Protein AF-A0A4U8WBR8-F1 (afdb_monomer_lite)

Secondary structure (DSSP, 8-state):
-HHHHHHHHHHHHHHHHHHH-------TTSGGGHHHHHHHHHHHIIIIIGGGHHHHHHHHHTTS-HHHHHHHHHHHHHHHHHHHHHHHHHHHHHHHHHHHTT-GGGSHHHHHHHHHHHHHHHHHHH-

Foldseek 3Di:
DLVLLVLQVLLVQLVVCLVVVNHDDQDPPDPVVCVSVCVSVVVCCVCPPPPNNVVVVVVVVVVDDPVRVVVVVVVVVVVSVVSVVSSVVSVVSNVVSCCVVCHDCSPPVNVVVVVVVVVVVVVVVVD

Sequence (127 aa):
MIVLQIWLLLSIGNYYSFITNKDVELSINMPIIYIPLIIIIGFNYFTLDFKDTWIIYCKEFDKISTRKNKKGSIIVWCIIFLIIINTFFSFYLLSVKAKKNQTGPYSKEYIQLQKNKDSLDNINKIR

Structure (mmCIF, N/CA/C/O backbone):
data_AF-A0A4U8WBR8-F1
#
_entry.id   AF-A0A4U8WBR8-F1
#
loop_
_atom_site.group_PDB
_atom_site.id
_atom_site.type_symbol
_atom_site.label_atom_id
_atom_site.label_alt_id
_atom_site.label_comp_id
_atom_site.label_asym_id
_atom_site.label_entity_id
_atom_site.label_seq_id
_atom_site.pdbx_PDB_ins_code
_atom_site.Cartn_x
_atom_site.Cartn_y
_atom_site.Cartn_z
_atom_site.occupancy
_atom_site.B_iso_or_equiv
_atom_site.auth_seq_id
_atom_site.auth_comp_id
_atom_site.auth_asym_id
_atom_site.auth_atom_id
_atom_site.pdbx_PDB_model_num
ATOM 1 N N . MET A 1 1 ? -12.361 2.021 4.408 1.00 84.06 1 MET A N 1
ATOM 2 C CA . MET A 1 1 ? -11.271 1.143 4.892 1.00 84.06 1 MET A CA 1
ATOM 3 C C . MET A 1 1 ? -10.659 0.320 3.762 1.00 84.06 1 MET A C 1
ATOM 5 O O . MET A 1 1 ? -9.469 0.468 3.522 1.00 84.06 1 MET A O 1
ATOM 9 N N . ILE A 1 2 ? -11.462 -0.452 3.018 1.00 89.06 2 ILE A N 1
ATOM 10 C CA . ILE A 1 2 ? -11.002 -1.302 1.898 1.00 89.06 2 ILE A CA 1
ATOM 11 C C . ILE A 1 2 ? -10.146 -0.536 0.876 1.00 89.06 2 ILE A C 1
ATOM 13 O O . ILE A 1 2 ? -9.065 -0.991 0.529 1.00 89.06 2 ILE A O 1
ATOM 17 N N . VAL A 1 3 ? -10.565 0.664 0.454 1.00 91.00 3 VAL A N 1
ATOM 18 C CA . VAL A 1 3 ? -9.794 1.484 -0.507 1.00 91.00 3 VAL A CA 1
ATOM 19 C C . VAL A 1 3 ? -8.371 1.779 -0.012 1.00 91.00 3 VAL A C 1
ATOM 21 O O . VAL A 1 3 ? -7.417 1.628 -0.767 1.00 91.00 3 VAL A O 1
ATOM 24 N N . LEU A 1 4 ? -8.205 2.134 1.269 1.00 91.31 4 LEU A N 1
ATOM 25 C CA . LEU A 1 4 ? -6.886 2.414 1.852 1.00 91.31 4 LEU A CA 1
ATOM 26 C C . LEU A 1 4 ? -6.021 1.151 1.940 1.00 91.31 4 LEU A C 1
ATOM 28 O O . LEU A 1 4 ? -4.814 1.226 1.734 1.00 91.31 4 LEU A O 1
ATOM 32 N N . GLN A 1 5 ? -6.630 -0.008 2.207 1.00 91.81 5 GLN A N 1
ATOM 33 C CA . GLN A 1 5 ? -5.930 -1.296 2.190 1.00 91.81 5 GLN A CA 1
ATOM 34 C C . GLN A 1 5 ? -5.459 -1.652 0.777 1.00 91.81 5 GLN A C 1
ATOM 36 O O . GLN A 1 5 ? -4.313 -2.056 0.605 1.00 91.81 5 GLN A O 1
ATOM 41 N N . ILE A 1 6 ? -6.310 -1.449 -0.235 1.00 91.88 6 ILE A N 1
ATOM 42 C CA . ILE A 1 6 ? -5.953 -1.657 -1.644 1.00 91.88 6 ILE A CA 1
ATOM 43 C C . ILE A 1 6 ? -4.778 -0.757 -2.026 1.00 91.88 6 ILE A C 1
ATOM 45 O O . ILE A 1 6 ? -3.798 -1.242 -2.578 1.00 91.88 6 ILE A O 1
ATOM 49 N N . TRP A 1 7 ? -4.834 0.535 -1.698 1.00 94.25 7 TRP A N 1
ATOM 50 C CA . TRP A 1 7 ? -3.740 1.475 -1.966 1.00 94.25 7 TRP A CA 1
ATOM 51 C C . TRP A 1 7 ? -2.429 1.077 -1.287 1.00 94.25 7 TRP A C 1
ATOM 53 O O . TRP A 1 7 ? -1.366 1.133 -1.908 1.00 94.25 7 TRP A O 1
ATOM 63 N N . LEU A 1 8 ? -2.496 0.610 -0.040 1.00 94.00 8 LEU A N 1
ATOM 64 C CA . LEU A 1 8 ? -1.326 0.122 0.682 1.00 94.00 8 LEU A CA 1
ATOM 65 C C . LEU A 1 8 ? -0.736 -1.139 0.028 1.00 94.00 8 LEU A C 1
ATOM 67 O O . LEU A 1 8 ? 0.469 -1.194 -0.209 1.00 94.00 8 LEU A O 1
ATOM 71 N N . LEU A 1 9 ? -1.571 -2.118 -0.333 1.00 92.50 9 LEU A N 1
ATOM 72 C CA . LEU A 1 9 ? -1.140 -3.349 -1.007 1.00 92.50 9 LEU A CA 1
ATOM 73 C C . LEU A 1 9 ? -0.575 -3.080 -2.409 1.00 92.50 9 LEU A C 1
ATOM 75 O O . LEU A 1 9 ? 0.469 -3.630 -2.760 1.00 92.50 9 LEU A O 1
ATOM 79 N N . LEU A 1 10 ? -1.204 -2.189 -3.181 1.00 91.50 10 LEU A N 1
ATOM 80 C CA . LEU A 1 10 ? -0.687 -1.730 -4.474 1.00 91.50 10 LEU A CA 1
ATOM 81 C C . LEU A 1 10 ? 0.683 -1.070 -4.316 1.00 91.50 10 LEU A C 1
ATOM 83 O O . LEU A 1 10 ? 1.600 -1.373 -5.076 1.00 91.50 10 LEU A O 1
ATOM 87 N N . SER A 1 11 ? 0.847 -0.221 -3.299 1.00 94.75 11 SER A N 1
ATOM 88 C CA . SER A 1 11 ? 2.131 0.423 -3.015 1.00 94.75 11 SER A CA 1
ATOM 89 C C . SER A 1 11 ? 3.228 -0.604 -2.730 1.00 94.75 11 SER A C 1
ATOM 91 O O . SER A 1 11 ? 4.326 -0.494 -3.269 1.00 94.75 11 SER A O 1
ATOM 93 N N . ILE A 1 12 ? 2.929 -1.631 -1.925 1.00 93.12 12 ILE A N 1
ATOM 94 C CA . ILE A 1 12 ? 3.868 -2.724 -1.625 1.00 93.12 12 ILE A CA 1
ATOM 95 C C . ILE A 1 12 ? 4.259 -3.469 -2.908 1.00 93.12 12 ILE A C 1
ATOM 97 O O . ILE A 1 12 ? 5.447 -3.682 -3.149 1.00 93.12 12 ILE A O 1
ATOM 101 N N . GLY A 1 13 ? 3.285 -3.817 -3.756 1.00 91.38 13 GLY A N 1
ATOM 102 C CA . GLY A 1 13 ? 3.542 -4.472 -5.042 1.00 91.38 13 GLY A CA 1
ATOM 103 C C . GLY A 1 13 ? 4.418 -3.630 -5.976 1.00 91.38 13 GLY A C 1
ATOM 104 O O . GLY A 1 13 ? 5.374 -4.140 -6.562 1.00 91.38 13 GLY A O 1
ATOM 105 N N . ASN A 1 14 ? 4.157 -2.323 -6.050 1.00 92.94 14 ASN A N 1
ATOM 106 C CA . ASN A 1 14 ? 4.955 -1.381 -6.834 1.00 92.94 14 ASN A CA 1
ATOM 107 C C . ASN A 1 14 ? 6.400 -1.289 -6.324 1.00 92.94 14 ASN A C 1
ATOM 109 O O . ASN A 1 14 ? 7.335 -1.355 -7.123 1.00 92.94 14 ASN A O 1
ATOM 113 N N . TYR A 1 15 ? 6.608 -1.189 -5.007 1.00 94.88 15 TYR A N 1
ATOM 114 C CA . TYR A 1 15 ? 7.956 -1.177 -4.433 1.00 94.88 15 TYR A CA 1
ATOM 115 C C . TYR A 1 15 ? 8.696 -2.490 -4.675 1.00 94.88 15 TYR A C 1
ATOM 117 O O . TYR A 1 15 ? 9.868 -2.468 -5.050 1.00 94.88 15 TYR A O 1
ATOM 125 N N . TYR A 1 16 ? 8.018 -3.628 -4.523 1.00 92.12 16 TYR A N 1
ATOM 126 C CA . TYR A 1 16 ? 8.595 -4.933 -4.835 1.00 92.12 16 TYR A CA 1
ATOM 127 C C . TYR A 1 16 ? 9.039 -5.012 -6.303 1.00 92.12 16 TYR A C 1
ATOM 129 O O . TYR A 1 16 ? 10.178 -5.395 -6.583 1.00 92.12 16 TYR A O 1
ATOM 137 N N . SER A 1 17 ? 8.179 -4.585 -7.235 1.00 91.38 17 SER A N 1
ATOM 138 C CA . SER A 1 17 ? 8.488 -4.532 -8.671 1.00 91.38 17 SER A CA 1
ATOM 139 C C . SER A 1 17 ? 9.682 -3.626 -8.980 1.00 91.38 17 SER A C 1
ATOM 141 O O . SER A 1 17 ? 10.531 -3.954 -9.814 1.00 91.38 17 SER A O 1
ATOM 143 N N . PHE A 1 18 ? 9.770 -2.484 -8.295 1.00 92.50 18 PHE A N 1
ATOM 144 C CA . PHE A 1 18 ? 10.866 -1.535 -8.447 1.00 92.50 18 PHE A CA 1
ATOM 145 C C . PHE A 1 18 ? 12.200 -2.101 -7.942 1.00 92.50 18 PHE A C 1
ATOM 147 O O . PHE A 1 18 ? 13.189 -2.076 -8.669 1.00 92.50 18 PHE A O 1
ATOM 154 N N . ILE A 1 19 ? 12.225 -2.660 -6.728 1.00 93.06 19 ILE A N 1
ATOM 155 C CA . ILE A 1 19 ? 13.446 -3.178 -6.088 1.00 93.06 19 ILE A CA 1
ATOM 156 C C . ILE A 1 19 ? 13.978 -4.411 -6.824 1.00 93.06 19 ILE A C 1
ATOM 158 O O . ILE A 1 19 ? 15.178 -4.533 -7.057 1.00 93.06 19 ILE A O 1
ATOM 162 N N . THR A 1 20 ? 13.092 -5.330 -7.210 1.00 91.25 20 THR A N 1
ATOM 163 C CA . THR A 1 20 ? 13.492 -6.588 -7.860 1.00 91.25 20 THR A CA 1
ATOM 164 C C . THR A 1 20 ? 13.692 -6.455 -9.368 1.00 91.25 20 THR A C 1
ATOM 166 O O . THR A 1 20 ? 14.161 -7.395 -10.005 1.00 91.25 20 THR A O 1
ATOM 169 N N . ASN A 1 21 ? 13.320 -5.310 -9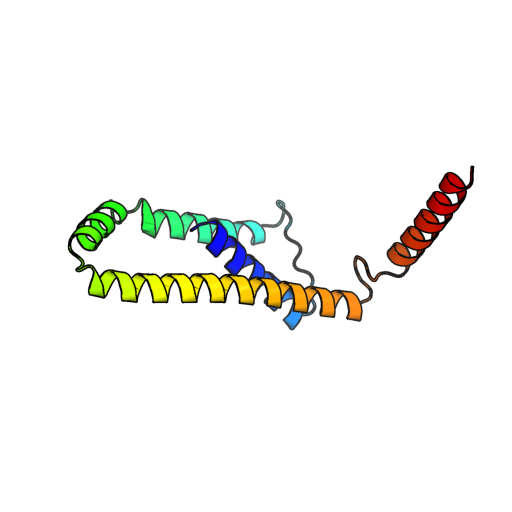.950 1.00 87.06 21 ASN A N 1
ATOM 170 C CA . ASN A 1 21 ? 13.188 -5.085 -11.390 1.00 87.06 21 ASN A CA 1
ATOM 171 C C . ASN A 1 21 ? 12.275 -6.080 -12.126 1.00 87.06 21 ASN A C 1
ATOM 173 O O . ASN A 1 21 ? 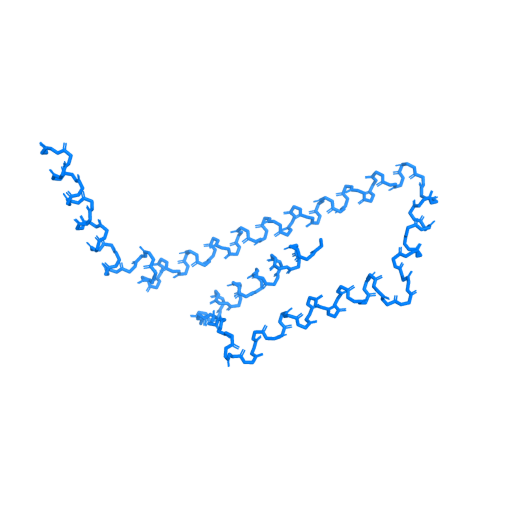12.187 -6.018 -13.350 1.00 87.06 21 ASN A O 1
ATOM 177 N N . LYS A 1 22 ? 11.539 -6.943 -11.421 1.00 85.38 22 LYS A N 1
ATOM 178 C CA . LYS A 1 22 ? 10.591 -7.886 -12.021 1.00 85.38 22 LYS A CA 1
ATOM 179 C C . LYS A 1 22 ? 9.219 -7.251 -12.098 1.00 85.38 22 LYS A C 1
ATOM 181 O O . LYS A 1 22 ? 8.810 -6.561 -11.169 1.00 85.38 22 LYS A O 1
ATOM 186 N N . ASP A 1 23 ? 8.526 -7.452 -13.205 1.00 80.31 23 ASP A N 1
ATOM 187 C CA . ASP A 1 23 ? 7.146 -7.000 -13.308 1.00 80.31 23 ASP A CA 1
ATOM 188 C C . ASP A 1 23 ? 6.247 -7.966 -12.540 1.00 80.31 23 ASP A C 1
ATOM 190 O O . ASP A 1 23 ? 6.395 -9.186 -12.614 1.00 80.31 23 ASP A O 1
ATOM 194 N N . VAL A 1 24 ? 5.367 -7.397 -11.721 1.00 76.44 24 VAL A N 1
ATOM 195 C CA . VAL A 1 24 ? 4.408 -8.169 -10.939 1.00 76.44 24 VAL A CA 1
ATOM 196 C C . VAL A 1 24 ? 3.193 -8.371 -11.823 1.00 76.44 24 VAL A C 1
ATOM 198 O O . VAL A 1 24 ? 2.382 -7.464 -12.003 1.00 76.44 24 VAL A O 1
ATOM 201 N N . GLU A 1 25 ? 3.092 -9.560 -12.399 1.00 73.50 25 GLU A N 1
ATOM 202 C CA . GLU A 1 25 ? 1.939 -9.949 -13.193 1.00 73.50 25 GLU A CA 1
ATOM 203 C C . GLU A 1 25 ? 0.832 -10.440 -12.250 1.00 73.50 25 GLU A C 1
ATOM 205 O O . GLU A 1 25 ? 0.931 -11.496 -11.627 1.00 73.50 25 GLU A O 1
ATOM 210 N N . LEU A 1 26 ? -0.217 -9.635 -12.084 1.00 69.62 26 LEU A N 1
ATOM 211 C CA . LEU A 1 26 ? -1.402 -10.014 -11.314 1.00 69.62 26 LEU A CA 1
ATOM 212 C C . LEU A 1 26 ? -2.448 -10.575 -12.275 1.00 69.62 26 LEU A C 1
ATOM 214 O O . LEU A 1 26 ? -3.324 -9.856 -12.747 1.00 69.62 26 LEU A O 1
ATOM 218 N N . SER A 1 27 ? -2.338 -11.866 -12.578 1.00 76.00 27 SER A N 1
ATOM 219 C CA . SER A 1 27 ? -3.363 -12.595 -13.328 1.00 76.00 27 SER A CA 1
ATOM 220 C C . SER A 1 27 ? -4.293 -13.345 -12.376 1.00 76.00 27 SER A C 1
ATOM 222 O O . SER A 1 27 ? -3.837 -13.907 -11.382 1.00 76.00 27 SER A O 1
ATOM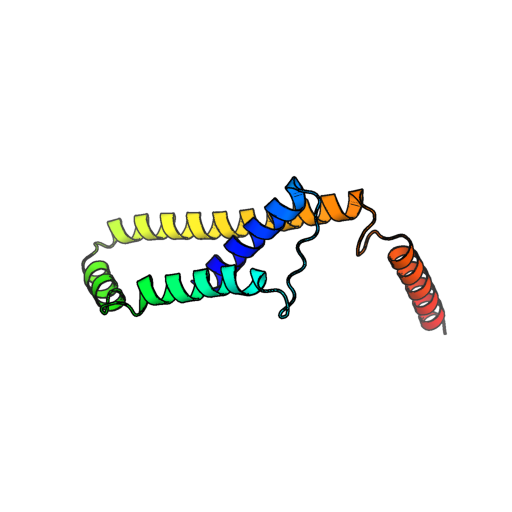 224 N N . ILE A 1 28 ? -5.591 -13.406 -12.700 1.00 77.38 28 ILE A N 1
ATOM 225 C CA . ILE A 1 28 ? -6.597 -14.182 -11.942 1.00 77.38 28 ILE A CA 1
ATOM 226 C C . ILE A 1 28 ? -6.205 -15.667 -11.874 1.00 77.38 28 ILE A C 1
ATOM 228 O O . ILE A 1 28 ? -6.502 -16.347 -10.897 1.00 77.38 28 ILE A O 1
ATOM 232 N N . ASN A 1 29 ? -5.477 -16.150 -12.882 1.00 80.12 29 ASN A N 1
ATOM 233 C CA . ASN A 1 29 ? -5.016 -17.533 -12.956 1.00 80.12 29 ASN A CA 1
ATOM 234 C C . ASN A 1 29 ? -3.778 -17.802 -12.083 1.00 80.12 29 ASN A C 1
ATOM 236 O O . ASN A 1 29 ? -3.382 -18.956 -11.931 1.00 80.12 29 ASN A O 1
ATOM 240 N N . MET A 1 30 ? -3.140 -16.766 -11.527 1.00 82.69 30 MET A N 1
ATOM 241 C CA . MET A 1 30 ? -1.980 -16.927 -10.657 1.00 82.69 30 MET A CA 1
ATOM 242 C C . MET A 1 30 ? -2.417 -16.985 -9.189 1.00 82.69 30 MET A C 1
ATOM 244 O O . MET A 1 30 ? -2.983 -16.013 -8.691 1.00 82.69 30 MET A O 1
ATOM 248 N N . PRO A 1 31 ? -2.071 -18.051 -8.439 1.00 80.44 31 PRO A N 1
ATOM 249 C CA . PRO A 1 31 ? -2.453 -18.191 -7.030 1.00 80.44 31 PRO A CA 1
ATOM 250 C C . PRO A 1 31 ? -2.028 -17.015 -6.139 1.00 80.44 31 PRO A C 1
ATOM 252 O O . PRO A 1 31 ? -2.642 -16.749 -5.107 1.00 80.44 31 PRO A O 1
ATOM 255 N N . ILE A 1 32 ? -0.989 -16.281 -6.547 1.00 81.94 32 ILE A N 1
ATOM 256 C CA . ILE A 1 32 ? -0.456 -15.135 -5.810 1.00 81.94 32 ILE A CA 1
ATOM 257 C C . ILE A 1 32 ? -1.470 -13.991 -5.660 1.00 81.94 32 ILE A C 1
ATOM 259 O O . ILE A 1 32 ? -1.392 -13.240 -4.690 1.00 81.94 32 ILE A O 1
ATOM 263 N N . ILE A 1 33 ? -2.461 -13.887 -6.558 1.00 83.69 33 ILE A N 1
ATOM 264 C CA . ILE A 1 33 ? -3.503 -12.852 -6.497 1.00 83.69 33 ILE A CA 1
ATOM 265 C C . ILE A 1 33 ? -4.454 -13.039 -5.307 1.00 83.69 33 ILE A C 1
ATOM 267 O O . ILE A 1 33 ? -5.053 -12.075 -4.831 1.00 83.69 33 ILE A O 1
ATOM 271 N N . TYR A 1 34 ? -4.565 -14.258 -4.772 1.00 86.38 34 TYR A N 1
ATOM 272 C CA . TYR A 1 34 ? -5.422 -14.537 -3.621 1.00 86.38 34 TYR A CA 1
ATOM 273 C C . TYR A 1 34 ? -4.802 -14.078 -2.301 1.00 86.38 34 TYR A C 1
ATOM 275 O O . TYR A 1 34 ? -5.534 -13.844 -1.345 1.00 86.38 34 TYR A O 1
ATOM 283 N N . ILE A 1 35 ? -3.482 -13.879 -2.239 1.00 88.06 35 ILE A N 1
ATOM 284 C CA . ILE A 1 35 ? -2.802 -13.384 -1.034 1.00 88.06 35 ILE A CA 1
ATOM 285 C C . ILE A 1 35 ? -3.343 -12.005 -0.608 1.00 88.06 35 ILE A C 1
ATOM 287 O O . ILE A 1 35 ? -3.833 -11.895 0.518 1.00 88.06 35 ILE A O 1
ATOM 291 N N . PRO A 1 36 ? -3.329 -10.954 -1.458 1.00 89.00 36 PRO A N 1
ATOM 292 C CA . PRO A 1 36 ? -3.895 -9.661 -1.078 1.00 89.00 36 PRO A CA 1
ATOM 293 C C . PRO A 1 36 ? -5.401 -9.744 -0.794 1.00 89.00 36 PRO A C 1
ATOM 295 O O . PRO A 1 36 ? -5.882 -9.057 0.105 1.00 89.00 36 PRO A O 1
ATOM 298 N N . LEU A 1 37 ? -6.140 -10.612 -1.496 1.00 88.69 37 LEU A N 1
ATOM 299 C CA . LEU A 1 37 ? -7.571 -10.815 -1.261 1.00 88.69 37 LEU A CA 1
ATOM 300 C C . LEU A 1 37 ? -7.843 -11.374 0.145 1.00 88.69 37 LEU A C 1
ATOM 302 O O . LEU A 1 37 ? -8.681 -10.836 0.866 1.00 88.69 37 LEU A O 1
ATOM 306 N N . ILE A 1 38 ? -7.106 -12.409 0.558 1.00 91.94 38 ILE A N 1
ATOM 307 C CA . ILE A 1 38 ? -7.209 -13.016 1.892 1.00 91.94 38 ILE A CA 1
ATOM 308 C C . ILE A 1 38 ? -6.831 -12.002 2.973 1.00 91.94 38 ILE A C 1
ATOM 310 O O . ILE A 1 38 ? -7.508 -11.930 3.994 1.00 91.94 38 ILE A O 1
ATOM 314 N N . ILE A 1 39 ? -5.799 -11.182 2.744 1.00 91.25 39 ILE A N 1
ATOM 315 C CA . ILE A 1 39 ? -5.407 -10.120 3.682 1.00 91.25 39 ILE A CA 1
ATOM 316 C C . ILE A 1 39 ? -6.549 -9.114 3.865 1.00 91.25 39 ILE A C 1
ATOM 318 O O . ILE A 1 39 ? -6.892 -8.788 5.001 1.00 91.25 39 ILE A O 1
ATOM 322 N N . ILE A 1 40 ? -7.167 -8.646 2.774 1.00 91.94 40 ILE A N 1
ATOM 323 C CA . ILE A 1 40 ? -8.291 -7.700 2.836 1.00 91.94 40 ILE A CA 1
ATOM 324 C C . ILE A 1 40 ? -9.475 -8.342 3.563 1.00 91.94 40 ILE A C 1
ATOM 326 O O . ILE A 1 40 ? -9.971 -7.775 4.535 1.00 91.94 40 ILE A O 1
ATOM 330 N N . ILE A 1 41 ? -9.929 -9.517 3.124 1.00 91.06 41 ILE A N 1
ATOM 331 C CA . ILE A 1 41 ? -11.111 -10.176 3.700 1.00 91.06 41 ILE A CA 1
ATOM 332 C C . ILE A 1 41 ? -10.871 -10.508 5.173 1.00 91.06 41 ILE A C 1
ATOM 334 O O . ILE A 1 41 ? -11.688 -10.149 6.015 1.00 91.06 41 ILE A O 1
ATOM 338 N N . GLY A 1 42 ? -9.734 -11.125 5.497 1.00 90.94 42 GLY A N 1
ATOM 339 C CA . GLY A 1 42 ? -9.385 -11.505 6.863 1.00 90.94 42 GLY A CA 1
ATOM 340 C C . GLY A 1 42 ? -9.291 -10.303 7.799 1.00 90.94 42 GLY A C 1
ATOM 341 O O . GLY A 1 42 ? -9.826 -10.346 8.905 1.00 90.94 42 GLY A O 1
ATOM 342 N N . PHE A 1 43 ? -8.684 -9.199 7.349 1.00 89.94 43 PHE A N 1
ATOM 343 C CA . PHE A 1 43 ? -8.613 -7.978 8.148 1.00 89.94 43 PHE A CA 1
ATOM 344 C C . PHE A 1 43 ? -9.997 -7.359 8.370 1.00 89.94 43 PHE A C 1
ATOM 346 O O . PHE A 1 43 ? -10.317 -6.993 9.500 1.00 89.94 43 PHE A O 1
ATOM 353 N N . ASN A 1 44 ? -10.825 -7.234 7.323 1.00 89.81 44 ASN A N 1
ATOM 354 C CA . ASN A 1 44 ? -12.180 -6.681 7.458 1.00 89.81 44 ASN A CA 1
ATOM 355 C C . ASN A 1 44 ? -13.036 -7.558 8.379 1.00 89.81 44 ASN A C 1
ATOM 357 O O . ASN A 1 44 ? -13.657 -7.031 9.295 1.00 89.81 44 ASN A O 1
ATOM 361 N N . TYR A 1 45 ? -12.986 -8.881 8.211 1.00 89.25 45 TYR A N 1
ATOM 362 C CA . TYR A 1 45 ? -13.700 -9.817 9.075 1.00 89.25 45 TYR A CA 1
ATOM 363 C C . TYR A 1 45 ? -13.282 -9.662 10.542 1.00 89.25 45 TYR A C 1
ATOM 365 O O . TYR A 1 45 ? -14.131 -9.512 11.414 1.00 89.25 45 TYR A O 1
ATOM 373 N N . PHE A 1 46 ? -11.976 -9.628 10.825 1.00 86.00 46 PHE A N 1
ATOM 374 C CA . PHE A 1 46 ? -11.479 -9.502 12.197 1.00 86.00 46 PHE A CA 1
ATOM 375 C C . PHE A 1 46 ? -11.836 -8.157 12.847 1.00 86.00 46 PHE A C 1
ATOM 377 O O . PHE A 1 46 ? -12.069 -8.096 14.050 1.00 86.00 46 PHE A O 1
ATOM 384 N N . THR A 1 47 ? -11.867 -7.075 12.067 1.00 82.50 47 THR A N 1
ATOM 385 C CA . THR A 1 47 ? -12.098 -5.723 12.598 1.00 82.50 47 THR A CA 1
ATOM 386 C C . THR A 1 47 ? -13.569 -5.325 12.672 1.00 82.50 47 THR A C 1
ATOM 388 O O . THR A 1 47 ? -13.920 -4.525 13.539 1.00 82.50 47 THR A O 1
ATOM 391 N N . LEU A 1 48 ? -14.423 -5.855 11.794 1.00 81.38 48 LEU A N 1
ATOM 392 C CA . LEU A 1 48 ? -15.833 -5.469 11.698 1.00 81.38 48 LEU A CA 1
ATOM 393 C C . LEU A 1 48 ? -16.774 -6.549 12.242 1.00 81.38 48 LEU A C 1
ATOM 395 O O . LEU A 1 48 ? -17.613 -6.249 13.089 1.00 81.38 48 LEU A O 1
ATOM 399 N N . ASP A 1 49 ? -16.602 -7.794 11.797 1.00 76.75 49 ASP A N 1
ATOM 400 C CA . ASP A 1 49 ? -17.613 -8.847 11.965 1.00 76.75 49 ASP A CA 1
ATOM 401 C C . ASP A 1 49 ? -17.300 -9.807 13.118 1.00 76.75 49 ASP A C 1
ATOM 403 O O . ASP A 1 49 ? -18.191 -10.425 13.703 1.00 76.75 49 ASP A O 1
ATOM 407 N N . PHE A 1 50 ? -16.025 -9.956 13.478 1.00 81.44 50 PHE A N 1
ATOM 408 C CA . PHE A 1 50 ? -15.630 -10.884 14.524 1.00 81.44 50 PHE A CA 1
ATOM 409 C C . PHE A 1 50 ? -16.097 -10.389 15.898 1.00 81.44 50 PHE A C 1
ATOM 411 O O . PHE A 1 50 ? -15.688 -9.322 16.361 1.00 81.44 50 PHE A O 1
ATOM 418 N N . LYS A 1 51 ? -16.925 -11.199 16.574 1.00 78.88 51 LYS A N 1
ATOM 419 C CA . LYS A 1 51 ? -17.392 -10.992 17.961 1.00 78.88 51 LYS A CA 1
ATOM 420 C C . LYS A 1 51 ? -18.031 -9.621 18.231 1.00 78.88 51 LYS A C 1
ATOM 422 O O . LYS A 1 51 ? -17.862 -9.081 19.322 1.00 78.88 51 LYS A O 1
ATOM 427 N N . ASP A 1 52 ? -18.725 -9.046 17.248 1.00 82.19 52 ASP A N 1
ATOM 428 C CA . ASP A 1 52 ? -19.357 -7.724 17.369 1.00 82.19 52 ASP A CA 1
ATOM 429 C C . ASP A 1 52 ? -18.380 -6.617 17.814 1.00 82.19 52 ASP A C 1
ATOM 431 O O . ASP A 1 52 ? -18.768 -5.634 18.455 1.00 82.19 52 ASP A O 1
ATOM 435 N N . THR A 1 53 ? -17.091 -6.758 17.479 1.00 82.50 53 THR A N 1
ATOM 436 C CA . THR A 1 53 ? -16.040 -5.817 17.903 1.00 82.50 53 THR A CA 1
ATOM 437 C C . THR A 1 53 ? -16.356 -4.392 17.441 1.00 82.50 53 THR A C 1
ATOM 439 O O . THR A 1 53 ? -16.130 -3.431 18.178 1.00 82.50 53 THR A O 1
ATOM 442 N N . TRP A 1 54 ? -16.985 -4.248 16.272 1.00 82.75 54 TRP A N 1
ATOM 443 C CA . TRP A 1 54 ? -17.498 -2.969 15.788 1.00 82.75 54 TRP A CA 1
ATOM 444 C C . TRP A 1 54 ? -18.435 -2.271 16.790 1.00 82.75 54 TRP A C 1
ATOM 446 O O . TRP A 1 54 ? -18.277 -1.081 17.063 1.00 82.75 54 TRP A O 1
ATOM 456 N N . ILE A 1 55 ? -19.367 -3.008 17.406 1.00 84.75 55 ILE A N 1
ATOM 457 C CA . ILE A 1 55 ? -20.316 -2.463 18.390 1.00 84.75 55 ILE A CA 1
ATOM 458 C C . ILE A 1 55 ? -19.576 -1.977 19.640 1.00 84.75 55 ILE A C 1
ATOM 460 O O . ILE A 1 55 ? -19.942 -0.953 20.225 1.00 84.75 55 ILE A O 1
ATOM 464 N N . ILE A 1 56 ? -18.528 -2.694 20.052 1.00 86.75 56 ILE A N 1
ATOM 465 C CA . ILE A 1 56 ? -17.678 -2.299 21.180 1.00 86.75 56 ILE A CA 1
ATOM 466 C C . ILE A 1 56 ? -16.972 -0.979 20.858 1.00 86.75 56 ILE A C 1
ATOM 468 O O . ILE A 1 56 ? -17.056 -0.045 21.656 1.00 86.75 56 ILE A O 1
ATOM 472 N N . TYR A 1 57 ? -16.373 -0.853 19.671 1.00 85.44 57 TYR A N 1
ATOM 473 C CA . TYR A 1 57 ? -15.723 0.389 19.249 1.00 85.44 57 TYR A CA 1
ATOM 474 C C . TYR A 1 57 ? -16.685 1.575 19.193 1.00 85.44 57 TYR A C 1
ATOM 476 O O . TYR A 1 57 ? -16.328 2.652 19.666 1.00 85.44 57 TYR A O 1
ATOM 484 N N . CYS A 1 58 ? -17.912 1.397 18.691 1.00 86.19 58 CYS A N 1
ATOM 485 C CA . CYS A 1 58 ? -18.922 2.459 18.710 1.00 86.19 58 CYS A CA 1
ATOM 486 C C . CYS A 1 58 ? -19.242 2.912 20.143 1.00 86.19 58 CYS A C 1
ATOM 488 O O . CYS A 1 58 ? -19.190 4.104 20.443 1.00 86.19 58 CYS A O 1
ATOM 490 N N . LYS A 1 59 ? -19.493 1.962 21.054 1.00 89.62 59 LYS A N 1
ATOM 491 C CA . LYS A 1 59 ? -19.791 2.262 22.466 1.00 89.62 59 LYS A CA 1
ATOM 492 C C . LYS A 1 59 ? -18.636 2.951 23.185 1.00 89.62 59 LYS A C 1
ATOM 494 O O . LYS A 1 59 ? -18.868 3.742 24.099 1.00 89.62 59 LYS A O 1
ATOM 499 N N . GLU A 1 60 ? -17.398 2.613 22.845 1.00 88.00 60 GLU A N 1
ATOM 500 C CA . GLU A 1 60 ? -16.220 3.283 23.391 1.00 88.00 60 GLU A CA 1
ATOM 501 C C . GLU A 1 60 ? -16.054 4.683 22.811 1.00 88.00 60 GLU A C 1
ATOM 503 O O . GLU A 1 60 ? -15.776 5.615 23.565 1.00 88.00 60 GLU A O 1
ATOM 508 N N . PHE A 1 61 ? -16.278 4.850 21.507 1.00 86.50 61 PHE A N 1
ATOM 509 C CA . PHE A 1 61 ? -16.165 6.133 20.824 1.00 86.50 61 PHE A CA 1
ATOM 510 C C . PHE A 1 61 ? -17.146 7.173 21.377 1.00 86.50 61 PHE A C 1
ATOM 512 O O . PHE A 1 61 ? -16.742 8.307 21.638 1.00 86.50 61 PHE A O 1
ATOM 519 N N . ASP A 1 62 ? -18.385 6.772 21.670 1.00 86.69 62 ASP A N 1
ATOM 520 C CA . ASP A 1 62 ? -19.408 7.646 22.265 1.00 86.69 62 ASP A CA 1
ATOM 521 C C . ASP A 1 62 ? -19.014 8.184 23.651 1.00 86.69 62 ASP A C 1
ATOM 523 O O . ASP A 1 62 ? -19.466 9.250 24.071 1.00 86.69 62 ASP A O 1
ATOM 527 N N . LYS A 1 63 ? -18.135 7.478 24.373 1.00 91.19 63 LYS A N 1
ATOM 528 C CA . LYS A 1 63 ? -17.651 7.886 25.702 1.00 91.19 63 LYS A CA 1
ATOM 529 C C . LYS A 1 63 ? -16.465 8.854 25.640 1.00 91.19 63 LYS A C 1
ATOM 531 O O . LYS A 1 63 ? -16.028 9.357 26.679 1.00 91.19 63 LYS A O 1
ATOM 536 N N . ILE A 1 64 ? -15.894 9.109 24.462 1.00 88.75 64 ILE A N 1
ATOM 537 C CA . ILE A 1 64 ? -14.690 9.933 24.314 1.00 88.75 64 ILE A CA 1
ATOM 538 C C . ILE A 1 64 ? -15.051 11.423 24.360 1.00 88.75 64 ILE A C 1
ATOM 540 O O . ILE A 1 64 ? -15.908 11.912 23.631 1.00 88.75 64 ILE A O 1
ATOM 544 N N . SER A 1 65 ? -14.326 12.197 25.174 1.00 88.12 65 SER A N 1
ATOM 545 C CA . SER A 1 65 ? -14.499 13.653 25.215 1.00 88.12 65 SER A CA 1
ATOM 546 C C . SER A 1 65 ? -14.087 14.328 23.899 1.00 88.12 65 SER A C 1
ATOM 548 O O . SER A 1 65 ? -13.109 13.939 23.253 1.00 88.12 65 SER A O 1
ATOM 550 N N . THR A 1 66 ? -14.770 15.415 23.530 1.00 82.62 66 THR A N 1
ATOM 551 C CA . THR A 1 66 ? -14.548 16.160 22.270 1.00 82.62 66 THR A CA 1
ATOM 552 C C . THR A 1 66 ? -13.083 16.556 22.042 1.00 82.62 66 THR A C 1
ATOM 554 O O . THR A 1 66 ? -12.569 16.467 20.925 1.00 82.62 66 THR A O 1
ATOM 557 N N . ARG A 1 67 ? -12.357 16.918 23.111 1.00 81.94 67 ARG A N 1
ATOM 558 C CA . ARG A 1 67 ? -10.924 17.259 23.055 1.00 81.94 67 ARG A CA 1
ATOM 559 C C . ARG A 1 67 ? -10.035 16.060 22.700 1.00 81.94 67 ARG A C 1
ATOM 561 O O . ARG A 1 67 ? -9.054 16.236 21.978 1.00 81.94 67 ARG A O 1
ATOM 568 N N . LYS A 1 68 ? -10.348 14.859 23.202 1.00 84.69 68 LYS A N 1
ATOM 569 C CA . LYS A 1 68 ? -9.618 13.624 22.865 1.00 84.69 68 LYS A CA 1
ATOM 570 C C . LYS A 1 68 ? -9.958 13.160 21.448 1.00 84.69 68 LYS A C 1
ATOM 572 O O . LYS A 1 68 ? -9.043 12.818 20.703 1.00 84.69 68 LYS A O 1
ATOM 577 N N . ASN A 1 69 ? -11.226 13.264 21.049 1.00 88.00 69 ASN A N 1
ATOM 578 C CA . ASN A 1 69 ? -11.668 12.928 19.697 1.00 88.00 69 ASN A CA 1
ATOM 579 C C . ASN A 1 69 ? -10.943 13.774 18.631 1.00 88.00 69 ASN A C 1
ATOM 581 O O . ASN A 1 69 ? -10.417 13.239 17.661 1.00 88.00 69 ASN A O 1
ATOM 585 N N . LYS A 1 70 ? -10.778 15.087 18.861 1.00 87.44 70 LYS A N 1
ATOM 586 C CA . LYS A 1 70 ? -10.053 15.967 17.925 1.00 87.44 70 LYS A CA 1
ATOM 587 C C . LYS A 1 70 ? -8.599 15.533 17.690 1.00 87.44 70 LYS A C 1
ATOM 589 O O . LYS A 1 70 ? -8.133 15.568 16.557 1.00 87.44 70 LYS A O 1
ATOM 594 N N . LYS A 1 71 ? -7.888 15.093 18.737 1.00 87.94 71 LYS A N 1
ATOM 595 C CA . LYS A 1 71 ? -6.515 14.571 18.599 1.00 87.94 71 LYS A CA 1
ATOM 596 C C . LYS A 1 71 ? -6.484 13.261 17.810 1.00 87.94 71 LYS A C 1
ATOM 598 O O . LYS A 1 71 ? -5.660 13.126 16.914 1.00 87.94 71 LYS A O 1
A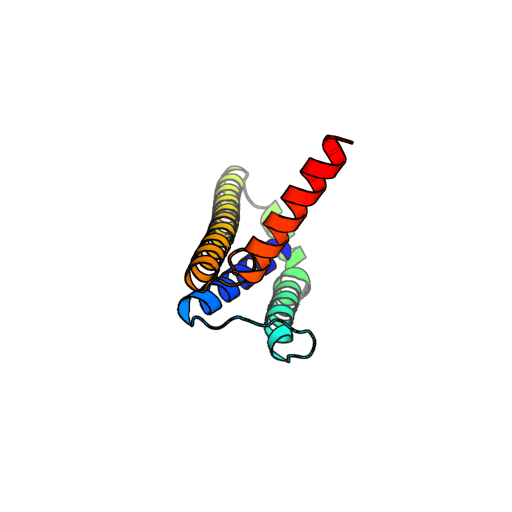TOM 603 N N . GLY A 1 72 ? -7.395 12.333 18.116 1.00 88.25 72 GLY A N 1
ATOM 604 C CA . GLY A 1 72 ? -7.517 11.069 17.384 1.00 88.25 72 GLY A CA 1
ATOM 605 C C . GLY A 1 72 ? -7.834 11.288 15.905 1.00 88.25 72 GLY A C 1
ATOM 606 O O . GLY A 1 72 ? -7.184 10.708 15.042 1.00 88.25 72 GLY A O 1
ATOM 607 N N . SER A 1 73 ? -8.753 12.207 15.609 1.00 90.44 73 SER A N 1
ATOM 608 C CA . SER A 1 73 ? -9.121 12.572 14.240 1.00 90.44 73 SER A CA 1
ATOM 609 C C . SER A 1 73 ? -7.928 13.094 13.433 1.00 90.44 73 SER A C 1
ATOM 611 O O . SER A 1 73 ? -7.715 12.643 12.310 1.00 90.44 73 SER A O 1
ATOM 613 N N . ILE A 1 74 ? -7.099 13.973 14.013 1.00 95.06 74 ILE A N 1
ATOM 614 C CA . ILE A 1 74 ? -5.882 14.474 13.351 1.00 95.06 74 ILE A CA 1
ATOM 615 C C . ILE A 1 74 ? -4.928 13.322 13.018 1.00 95.06 74 ILE A C 1
ATOM 617 O O . ILE A 1 74 ? -4.431 13.251 11.899 1.00 95.06 74 ILE A O 1
ATOM 621 N N . ILE A 1 75 ? -4.709 12.396 13.957 1.00 94.19 75 ILE A N 1
ATOM 622 C CA . ILE A 1 75 ? -3.829 11.237 13.742 1.00 94.19 75 ILE A CA 1
ATOM 623 C C . ILE A 1 75 ? -4.348 10.368 12.590 1.00 94.19 75 ILE A C 1
ATOM 625 O O . ILE A 1 75 ? -3.577 10.006 11.703 1.00 94.19 75 ILE A O 1
ATOM 629 N N . VAL A 1 76 ? -5.652 10.074 12.566 1.00 93.00 76 VAL A N 1
ATOM 630 C CA . VAL A 1 76 ? -6.277 9.290 11.489 1.00 93.00 76 VAL A CA 1
ATOM 631 C C . VAL A 1 76 ? -6.090 9.980 10.138 1.00 93.00 76 VAL A C 1
ATOM 633 O O . VAL A 1 76 ? -5.669 9.337 9.178 1.00 93.00 76 VAL A O 1
ATOM 636 N N . TRP A 1 77 ? -6.324 11.292 10.062 1.00 95.44 77 TRP A N 1
ATOM 637 C CA . TRP A 1 77 ? -6.097 12.059 8.837 1.00 95.44 77 TRP A CA 1
ATOM 638 C C . TRP A 1 77 ? -4.635 12.034 8.389 1.00 95.44 77 TRP A C 1
ATOM 640 O O . TRP A 1 77 ? -4.373 11.810 7.209 1.00 95.44 77 TRP A O 1
ATOM 650 N N . CYS A 1 78 ? -3.679 12.191 9.307 1.00 96.69 78 CYS A N 1
ATOM 651 C CA . CYS A 1 78 ? -2.255 12.080 8.989 1.00 96.69 78 CYS A CA 1
ATOM 652 C C . CYS A 1 78 ? -1.908 10.712 8.385 1.00 96.69 78 CYS A C 1
ATOM 654 O O . CYS A 1 78 ? -1.184 10.656 7.393 1.00 96.69 78 CYS A O 1
ATOM 656 N N . ILE A 1 79 ? -2.453 9.621 8.932 1.00 95.44 79 ILE A N 1
ATOM 657 C CA . ILE A 1 79 ? -2.241 8.266 8.400 1.00 95.44 79 ILE A CA 1
ATOM 658 C C . ILE A 1 79 ? -2.839 8.133 6.994 1.00 95.44 79 ILE A C 1
ATOM 660 O O . ILE A 1 79 ? -2.184 7.604 6.098 1.00 95.44 79 ILE A O 1
ATOM 664 N N . ILE A 1 80 ? -4.053 8.644 6.771 1.00 95.25 80 ILE A N 1
ATOM 665 C CA . ILE A 1 80 ? -4.699 8.619 5.450 1.00 95.25 80 ILE A CA 1
ATOM 666 C C . ILE A 1 80 ? -3.839 9.356 4.416 1.00 95.25 80 ILE A C 1
ATOM 668 O O . ILE A 1 80 ? -3.550 8.801 3.355 1.00 95.25 80 ILE A O 1
ATOM 672 N N . PHE A 1 81 ? -3.384 10.572 4.730 1.00 96.31 81 PHE A N 1
ATOM 673 C CA . PHE A 1 81 ? -2.520 11.342 3.832 1.00 96.31 81 PHE A CA 1
ATOM 674 C C . PHE A 1 81 ? -1.187 10.643 3.566 1.00 96.31 81 PHE A C 1
ATOM 676 O O . PHE A 1 81 ? -0.739 10.614 2.421 1.00 96.31 81 PHE A O 1
ATOM 683 N N . LEU A 1 82 ? -0.583 10.032 4.586 1.00 96.75 82 LEU A N 1
ATOM 684 C CA . LEU A 1 82 ? 0.646 9.258 4.434 1.00 96.75 82 LEU A CA 1
ATOM 685 C C . LEU A 1 82 ? 0.462 8.104 3.435 1.00 96.75 82 LEU A C 1
ATOM 687 O O . LEU A 1 82 ? 1.289 7.939 2.541 1.00 96.75 82 LEU A O 1
ATOM 691 N N . ILE A 1 83 ? -0.639 7.350 3.532 1.00 95.88 83 ILE A N 1
ATOM 692 C CA . ILE A 1 83 ? -0.953 6.252 2.601 1.00 95.88 83 ILE A CA 1
ATOM 693 C C . ILE A 1 83 ? -1.138 6.783 1.174 1.00 95.88 83 ILE A C 1
ATOM 695 O O . ILE A 1 83 ? -0.609 6.198 0.227 1.00 95.88 83 ILE A O 1
ATOM 699 N N . ILE A 1 84 ? -1.853 7.900 1.010 1.00 95.31 84 ILE A N 1
ATOM 700 C CA . ILE A 1 84 ? -2.088 8.524 -0.299 1.00 95.31 84 ILE A CA 1
ATOM 701 C C . ILE A 1 84 ? -0.766 8.936 -0.949 1.00 95.31 84 ILE A C 1
ATOM 703 O O . ILE A 1 84 ? -0.475 8.526 -2.073 1.00 95.31 84 ILE A O 1
ATOM 707 N N . ILE A 1 85 ? 0.051 9.711 -0.234 1.00 97.25 85 ILE A N 1
ATOM 708 C CA . ILE A 1 85 ? 1.341 10.204 -0.732 1.00 97.25 85 ILE A CA 1
ATOM 709 C C . ILE A 1 85 ? 2.259 9.028 -1.073 1.00 97.25 85 ILE A C 1
ATOM 711 O O . ILE A 1 85 ? 2.854 9.004 -2.148 1.00 97.25 85 ILE A O 1
ATOM 715 N N . ASN A 1 86 ? 2.319 8.018 -0.202 1.00 97.00 86 ASN A N 1
ATOM 716 C CA . ASN A 1 86 ? 3.073 6.791 -0.442 1.00 97.00 86 ASN A CA 1
ATOM 717 C C . ASN A 1 86 ? 2.619 6.070 -1.723 1.00 97.00 86 ASN A C 1
ATOM 719 O O . ASN A 1 86 ? 3.449 5.593 -2.493 1.00 97.00 86 ASN A O 1
ATOM 723 N N . THR A 1 87 ? 1.313 6.037 -1.987 1.00 95.69 87 THR A N 1
ATOM 724 C CA . THR A 1 87 ? 0.760 5.408 -3.193 1.00 95.69 87 THR A CA 1
ATOM 725 C C . THR A 1 87 ? 1.184 6.157 -4.451 1.00 95.69 87 THR A C 1
ATOM 727 O O . THR A 1 87 ? 1.717 5.540 -5.376 1.00 95.69 87 THR A O 1
ATOM 730 N N . PHE A 1 88 ? 1.041 7.485 -4.471 1.00 96.75 88 PHE A N 1
ATOM 731 C CA . PHE A 1 88 ? 1.513 8.309 -5.587 1.00 96.75 88 PHE A CA 1
ATOM 732 C C . PHE A 1 88 ? 3.019 8.165 -5.814 1.00 96.75 88 PHE A C 1
ATOM 734 O O . PHE A 1 88 ? 3.461 8.017 -6.954 1.00 96.75 88 PHE A O 1
ATOM 741 N N . PHE A 1 89 ? 3.807 8.144 -4.740 1.00 97.38 89 PHE A N 1
ATOM 742 C CA . PHE A 1 89 ? 5.248 7.941 -4.831 1.00 97.38 89 PHE A CA 1
ATOM 743 C C . PHE A 1 89 ? 5.604 6.563 -5.407 1.00 97.38 89 PHE A C 1
ATOM 745 O O . PHE A 1 89 ? 6.484 6.455 -6.260 1.00 97.38 89 PHE A O 1
ATOM 752 N N . SER A 1 90 ? 4.876 5.511 -5.026 1.00 96.50 90 SER A N 1
ATOM 753 C CA . SER A 1 90 ? 5.082 4.172 -5.586 1.00 96.50 90 SER A CA 1
ATOM 754 C C . SER A 1 90 ? 4.830 4.124 -7.104 1.00 96.50 90 SER A C 1
ATOM 756 O O . SER A 1 90 ? 5.607 3.516 -7.841 1.00 96.50 90 SER A O 1
ATOM 758 N N . PHE A 1 91 ? 3.804 4.830 -7.601 1.00 94.44 91 PHE A N 1
ATOM 759 C CA . PHE A 1 91 ? 3.548 4.953 -9.039 1.00 94.44 91 PHE A CA 1
ATOM 760 C C . PHE A 1 91 ? 4.613 5.786 -9.749 1.00 94.44 91 PHE A C 1
ATOM 762 O O . PHE A 1 91 ? 5.012 5.451 -10.866 1.00 94.44 91 PHE A O 1
ATOM 769 N N . TYR A 1 92 ? 5.118 6.835 -9.097 1.00 95.31 92 TYR A N 1
ATOM 770 C CA . TYR A 1 92 ? 6.242 7.600 -9.622 1.00 95.31 92 TYR A CA 1
ATOM 771 C C . TYR A 1 92 ? 7.459 6.691 -9.856 1.00 95.31 92 TYR A C 1
ATOM 773 O O . TYR A 1 92 ? 8.003 6.678 -10.961 1.00 95.31 92 TYR A O 1
ATOM 781 N N . LEU A 1 93 ? 7.830 5.850 -8.885 1.00 94.00 93 LEU A N 1
ATOM 782 C CA . LEU A 1 93 ? 8.932 4.893 -9.046 1.00 94.00 93 LEU A CA 1
ATOM 783 C C . LEU A 1 93 ? 8.699 3.906 -10.195 1.00 94.00 93 LEU A C 1
ATOM 785 O O . LEU A 1 93 ? 9.622 3.628 -10.965 1.00 94.00 93 LEU A O 1
ATOM 789 N N . LEU A 1 94 ? 7.470 3.414 -10.354 1.00 92.12 94 LEU A N 1
ATOM 790 C CA . LEU A 1 94 ? 7.123 2.530 -11.464 1.00 92.12 94 LEU A CA 1
ATOM 791 C C . LEU A 1 94 ? 7.282 3.234 -12.820 1.00 92.12 94 LEU A C 1
ATOM 793 O O . LEU A 1 94 ? 7.831 2.648 -13.751 1.00 92.12 94 LEU A O 1
ATOM 797 N N . SER A 1 95 ? 6.882 4.505 -12.929 1.00 90.75 95 SER A N 1
ATOM 798 C CA . SER A 1 95 ? 7.067 5.283 -14.163 1.00 90.75 95 SER A CA 1
ATOM 799 C C . SER A 1 95 ? 8.548 5.515 -14.490 1.00 90.75 95 SER A C 1
ATOM 801 O O . SER A 1 95 ? 8.958 5.383 -15.645 1.00 90.75 95 SER A O 1
ATOM 803 N N . VAL A 1 96 ? 9.381 5.764 -13.471 1.00 92.44 96 VAL A N 1
ATOM 804 C CA . VAL A 1 96 ? 10.840 5.873 -13.615 1.00 92.44 96 VAL A CA 1
ATOM 805 C C . VAL A 1 96 ? 11.440 4.553 -14.106 1.00 92.44 96 VAL A C 1
ATOM 807 O O . VAL A 1 96 ? 12.241 4.558 -15.045 1.00 92.44 96 VAL A O 1
ATOM 810 N N . LYS A 1 97 ? 11.027 3.417 -13.529 1.00 91.81 97 LYS A N 1
ATOM 811 C CA . LYS A 1 97 ? 11.436 2.078 -13.984 1.00 91.81 97 LYS A CA 1
ATOM 812 C C . LYS A 1 97 ? 11.025 1.835 -15.438 1.00 91.81 97 LYS A C 1
ATOM 814 O O . LYS A 1 97 ? 11.863 1.438 -16.245 1.00 91.81 97 LYS A O 1
ATOM 819 N N . ALA A 1 98 ? 9.770 2.113 -15.792 1.00 88.88 98 ALA A N 1
ATOM 820 C CA . ALA A 1 98 ? 9.250 1.902 -17.143 1.00 88.88 98 ALA A CA 1
ATOM 821 C C . ALA A 1 98 ? 10.023 2.719 -18.188 1.00 88.88 98 ALA A C 1
ATOM 823 O O . ALA A 1 98 ? 10.400 2.197 -19.239 1.00 88.88 98 ALA A O 1
ATOM 824 N N . LYS A 1 99 ? 10.343 3.980 -17.862 1.00 89.00 99 LYS A N 1
ATOM 825 C CA . LYS A 1 99 ? 11.174 4.849 -18.702 1.00 89.00 99 LYS A CA 1
ATOM 826 C C . LYS A 1 99 ? 12.585 4.290 -18.881 1.00 89.00 99 L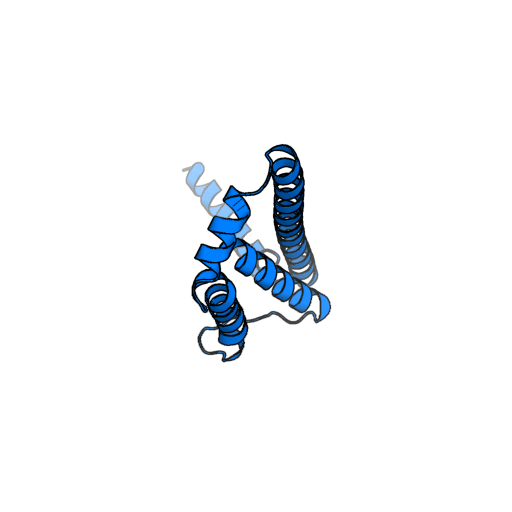YS A C 1
ATOM 828 O O . LYS A 1 99 ? 13.087 4.265 -20.002 1.00 89.00 99 LYS A O 1
ATOM 833 N N . LYS A 1 100 ? 13.216 3.822 -17.798 1.00 88.81 100 LYS A N 1
ATOM 834 C CA . LYS A 1 100 ? 14.553 3.208 -17.841 1.00 88.81 100 LYS A CA 1
ATOM 835 C C . LYS A 1 100 ? 14.572 1.956 -18.721 1.00 88.81 100 LYS A C 1
ATOM 837 O O . LYS A 1 100 ? 15.498 1.781 -19.505 1.00 88.81 100 LYS A O 1
ATOM 842 N N . ASN A 1 101 ? 13.539 1.126 -18.617 1.00 88.12 101 ASN A N 1
ATOM 843 C CA . ASN A 1 101 ? 13.451 -0.144 -19.332 1.00 88.12 101 ASN A CA 1
ATOM 844 C C . ASN A 1 101 ? 12.856 -0.009 -20.746 1.00 88.12 101 ASN A C 1
ATOM 846 O O . ASN A 1 101 ? 12.734 -1.015 -21.433 1.00 88.12 101 ASN A O 1
ATOM 850 N N . GLN A 1 102 ? 12.476 1.201 -21.185 1.00 86.56 102 GLN A N 1
ATOM 851 C CA . GLN A 1 102 ? 11.772 1.442 -22.456 1.00 86.56 102 GLN A CA 1
ATOM 852 C C . GLN A 1 102 ? 10.547 0.526 -22.630 1.00 86.56 102 GLN A C 1
ATOM 854 O O . GLN A 1 102 ? 10.324 -0.058 -23.688 1.00 86.56 102 GLN A O 1
ATOM 859 N N . THR A 1 103 ? 9.754 0.387 -21.568 1.00 85.56 103 THR A N 1
ATOM 860 C CA . THR A 1 103 ? 8.559 -0.472 -21.528 1.00 85.56 103 THR A CA 1
ATOM 861 C C . THR A 1 103 ? 7.284 0.362 -21.415 1.00 85.56 103 THR A C 1
ATOM 863 O O . THR A 1 103 ? 7.312 1.541 -21.043 1.00 85.56 103 THR A O 1
ATOM 866 N N . GLY A 1 104 ? 6.148 -0.237 -21.784 1.00 84.31 104 GLY A N 1
ATOM 867 C CA . GLY A 1 104 ? 4.843 0.427 -21.775 1.00 84.31 104 GLY A CA 1
ATOM 868 C C . GLY A 1 104 ? 4.822 1.681 -22.667 1.00 84.31 104 GLY A C 1
ATOM 869 O O . GLY A 1 104 ? 5.230 1.592 -23.831 1.00 84.31 104 GLY A O 1
ATOM 870 N N . PRO A 1 105 ? 4.403 2.855 -22.150 1.00 83.44 105 PRO A N 1
ATOM 871 C CA . PRO A 1 105 ? 4.261 4.080 -22.945 1.00 83.44 105 PRO A CA 1
ATOM 872 C C . PRO A 1 105 ? 5.600 4.677 -23.413 1.00 83.44 105 PRO A C 1
ATOM 874 O O . PRO A 1 105 ? 5.616 5.615 -24.205 1.00 83.44 105 PRO A O 1
ATOM 877 N N . TYR A 1 106 ? 6.729 4.148 -22.933 1.00 86.62 106 TYR A N 1
ATOM 878 C CA . TYR A 1 106 ? 8.073 4.565 -23.340 1.00 86.62 106 TYR A CA 1
ATOM 879 C C . TYR A 1 106 ? 8.736 3.588 -24.320 1.00 86.62 106 TYR A C 1
ATOM 881 O O . TYR A 1 106 ? 9.900 3.776 -24.678 1.00 86.62 106 TYR A O 1
ATOM 889 N N . SER A 1 107 ? 8.027 2.537 -24.741 1.00 89.56 107 SER A N 1
ATOM 890 C CA . SER A 1 107 ? 8.533 1.604 -25.747 1.00 89.56 107 SER A CA 1
ATOM 891 C C . SER A 1 107 ? 8.628 2.266 -27.121 1.00 89.56 107 SER A C 1
ATOM 893 O O . SER A 1 107 ? 7.820 3.126 -27.482 1.00 89.56 107 SER A O 1
ATOM 895 N N . LYS A 1 108 ? 9.632 1.865 -27.911 1.00 88.19 108 LYS A N 1
ATOM 896 C CA . LYS A 1 108 ? 9.844 2.409 -29.265 1.00 88.19 108 LYS A CA 1
ATOM 897 C C . LYS A 1 108 ? 8.616 2.206 -30.151 1.00 88.19 108 LYS A C 1
ATOM 899 O O . LYS A 1 108 ? 8.247 3.109 -30.893 1.00 88.19 108 LYS A O 1
ATOM 904 N N . GLU A 1 109 ? 7.985 1.042 -30.032 1.00 87.75 109 GLU A N 1
ATOM 905 C CA . GLU A 1 109 ? 6.767 0.688 -30.756 1.00 87.75 109 GLU A CA 1
ATOM 906 C C . GLU A 1 109 ? 5.608 1.625 -30.397 1.00 87.75 109 GLU A C 1
ATOM 908 O O . GLU A 1 109 ? 5.027 2.240 -31.289 1.00 87.75 109 GLU A O 1
ATOM 913 N N . TYR A 1 110 ? 5.342 1.830 -29.102 1.00 87.69 110 TYR A N 1
ATOM 914 C CA . TYR A 1 110 ? 4.291 2.742 -28.648 1.00 87.69 110 TYR A CA 1
ATOM 915 C C . TYR A 1 110 ? 4.525 4.180 -29.130 1.00 87.69 110 TYR A C 1
ATOM 917 O O . TYR A 1 110 ? 3.613 4.817 -29.653 1.00 87.69 110 TYR A O 1
ATOM 925 N N . ILE A 1 111 ? 5.758 4.689 -29.017 1.00 89.62 111 ILE A N 1
ATOM 926 C CA . ILE A 1 111 ? 6.112 6.043 -29.472 1.00 89.62 111 ILE A CA 1
ATOM 927 C C . ILE A 1 111 ? 5.910 6.184 -30.987 1.00 89.62 111 ILE A C 1
ATOM 929 O O . ILE A 1 111 ? 5.428 7.218 -31.451 1.00 89.62 111 ILE A O 1
ATOM 933 N N . GLN A 1 112 ? 6.271 5.165 -31.768 1.00 91.88 112 GLN A N 1
ATOM 934 C CA . GLN A 1 112 ? 6.101 5.188 -33.219 1.00 91.88 112 GLN A CA 1
ATOM 935 C C . GLN A 1 112 ? 4.619 5.144 -33.615 1.00 91.88 112 GLN A C 1
ATOM 937 O O . GLN A 1 112 ? 4.194 5.916 -34.474 1.00 91.88 112 GLN A O 1
ATOM 942 N N . LEU A 1 113 ? 3.821 4.297 -32.958 1.00 91.81 113 LEU A N 1
ATOM 943 C CA . LEU A 1 113 ? 2.369 4.238 -33.145 1.00 91.81 113 LEU A CA 1
ATOM 944 C C . LEU A 1 113 ? 1.706 5.578 -32.813 1.00 91.81 113 LEU A C 1
ATOM 946 O O . LEU A 1 113 ? 0.874 6.057 -33.583 1.00 91.81 113 LEU A O 1
ATOM 950 N N . GLN A 1 114 ? 2.117 6.209 -31.711 1.00 90.56 114 GLN A N 1
ATOM 951 C CA . GLN A 1 114 ? 1.619 7.519 -31.303 1.00 90.56 114 GLN A CA 1
ATOM 952 C C . GLN A 1 114 ? 1.934 8.587 -32.360 1.00 90.56 114 GLN A C 1
ATOM 954 O O . GLN A 1 114 ? 1.032 9.289 -32.802 1.00 90.56 114 GLN A O 1
ATOM 959 N N . LYS A 1 115 ? 3.182 8.650 -32.849 1.00 91.69 115 LYS A N 1
ATOM 960 C CA . LYS A 1 115 ? 3.576 9.579 -33.924 1.00 91.69 115 LYS A CA 1
ATOM 961 C C . LYS A 1 115 ? 2.754 9.389 -35.196 1.00 91.69 115 LYS A C 1
ATOM 963 O O . LYS A 1 115 ? 2.342 10.371 -35.813 1.00 91.69 115 LYS A O 1
ATOM 968 N N . ASN A 1 116 ? 2.522 8.139 -35.598 1.00 92.50 116 ASN A N 1
ATOM 969 C CA . ASN A 1 116 ? 1.725 7.833 -36.784 1.00 92.50 116 ASN A CA 1
ATOM 970 C C . ASN A 1 116 ? 0.274 8.297 -36.607 1.00 92.50 116 ASN A C 1
ATOM 972 O O . ASN A 1 116 ? -0.290 8.901 -37.517 1.00 92.50 116 ASN A O 1
ATOM 976 N N . LYS A 1 117 ? -0.311 8.065 -35.426 1.00 93.00 117 LYS A N 1
ATOM 977 C CA . LYS A 1 117 ? -1.667 8.509 -35.096 1.00 93.00 117 LYS A CA 1
ATOM 978 C C . LYS A 1 117 ? -1.784 10.035 -35.095 1.00 93.00 117 LYS A C 1
ATOM 980 O O . LYS A 1 117 ? -2.654 10.563 -35.777 1.00 93.00 117 LYS A O 1
ATOM 985 N N . ASP A 1 118 ? -0.866 10.732 -34.429 1.00 91.44 118 ASP A N 1
ATOM 986 C CA . ASP A 1 118 ? -0.843 12.200 -34.390 1.00 91.44 118 ASP A CA 1
ATOM 987 C C . ASP A 1 118 ? -0.678 12.801 -35.802 1.00 91.44 118 ASP A C 1
ATOM 989 O O . ASP A 1 118 ? -1.281 13.823 -36.133 1.00 91.44 118 ASP A O 1
ATOM 993 N N . SER A 1 119 ? 0.100 12.142 -36.671 1.00 90.12 119 SER A N 1
ATOM 994 C CA . SER A 1 119 ? 0.249 12.543 -38.078 1.00 90.12 119 SER A CA 1
ATOM 995 C C . SER A 1 119 ? -1.058 12.381 -38.863 1.00 90.12 119 SER A C 1
ATOM 997 O O . SER A 1 119 ? -1.441 13.288 -39.600 1.00 90.12 119 SER A O 1
ATOM 999 N N . LEU A 1 120 ? -1.765 11.258 -38.691 1.00 91.75 120 LEU A N 1
ATOM 1000 C CA . LEU A 1 120 ? -3.059 10.999 -39.337 1.00 91.75 120 LEU A CA 1
ATOM 1001 C C . LEU A 1 120 ? -4.145 11.972 -38.859 1.00 91.75 120 LEU A C 1
ATOM 1003 O O . LEU A 1 120 ? -4.896 12.502 -39.677 1.00 91.75 120 LEU A O 1
ATOM 1007 N N . ASP A 1 121 ? -4.203 12.251 -37.557 1.00 92.62 121 ASP A N 1
ATOM 1008 C CA . ASP A 1 121 ? -5.168 13.189 -36.979 1.00 92.62 121 ASP A CA 1
ATOM 1009 C C . ASP A 1 121 ? -4.945 14.618 -37.495 1.00 92.62 121 ASP A C 1
ATOM 1011 O O . ASP A 1 121 ? -5.906 15.333 -37.785 1.00 92.62 121 ASP A O 1
ATOM 1015 N N . ASN A 1 122 ? -3.687 15.032 -37.676 1.00 90.44 122 ASN A N 1
ATOM 1016 C CA . ASN A 1 122 ? -3.367 16.316 -38.301 1.00 90.44 122 ASN A CA 1
ATOM 1017 C C . ASN A 1 122 ? -3.804 16.376 -39.770 1.00 90.44 122 ASN A C 1
ATOM 1019 O O . ASN A 1 122 ? -4.357 17.390 -40.185 1.00 90.44 122 ASN A O 1
ATOM 1023 N N . ILE A 1 123 ? -3.615 15.301 -40.543 1.00 90.44 123 ILE A N 1
ATOM 1024 C CA . ILE A 1 123 ? -4.084 15.232 -41.938 1.00 90.44 123 ILE A CA 1
ATOM 1025 C C . ILE A 1 123 ? -5.613 15.353 -41.999 1.00 90.44 123 ILE A C 1
ATOM 1027 O O . ILE A 1 123 ? -6.138 16.113 -42.809 1.00 90.44 123 ILE A O 1
ATOM 1031 N N . ASN A 1 124 ? -6.330 14.659 -41.113 1.00 86.56 124 ASN A N 1
ATOM 1032 C CA . ASN A 1 124 ? -7.792 14.694 -41.064 1.00 86.56 124 ASN A CA 1
ATOM 1033 C C . ASN A 1 124 ? -8.361 16.043 -40.604 1.00 86.56 124 ASN A C 1
ATOM 1035 O O . ASN A 1 124 ? -9.469 16.378 -40.993 1.00 86.56 124 ASN A O 1
ATOM 1039 N N . LYS A 1 125 ? -7.628 16.824 -39.800 1.00 83.62 125 LYS A N 1
ATOM 1040 C CA . LYS A 1 125 ? -8.039 18.186 -39.406 1.00 83.62 125 LYS A CA 1
ATOM 1041 C C . LYS A 1 125 ? -7.899 19.219 -40.524 1.00 83.62 125 LYS A C 1
ATOM 1043 O O . LYS A 1 125 ? -8.506 20.281 -40.434 1.00 83.62 125 LYS A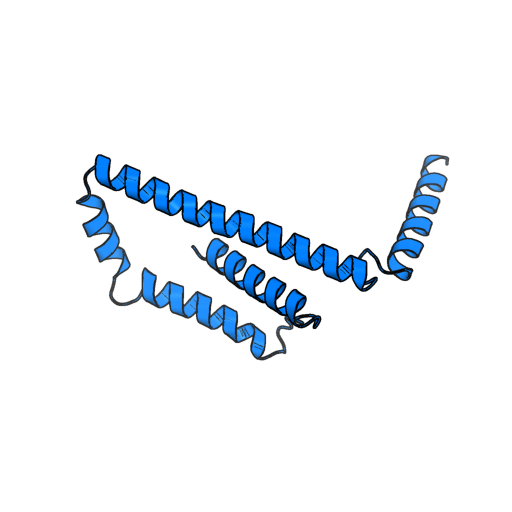 O 1
ATOM 1048 N N . ILE A 1 126 ? -7.045 18.951 -41.510 1.00 81.12 126 ILE A N 1
ATOM 1049 C CA . ILE A 1 126 ? -6.782 19.854 -42.640 1.00 81.12 126 ILE A CA 1
ATOM 1050 C C . ILE A 1 126 ? -7.767 19.595 -43.799 1.00 81.12 126 ILE A C 1
ATOM 1052 O O . ILE A 1 126 ? -7.912 20.447 -44.674 1.00 81.12 126 ILE A O 1
ATOM 1056 N N . ARG A 1 127 ? -8.441 18.440 -43.805 1.00 64.75 127 ARG A N 1
ATOM 1057 C CA . ARG A 1 127 ? -9.441 18.039 -44.801 1.00 64.75 127 ARG A CA 1
ATOM 1058 C C . ARG A 1 127 ? -10.848 18.460 -44.392 1.00 64.75 127 ARG A C 1
ATOM 1060 O O . ARG A 1 127 ? -11.610 18.820 -45.314 1.00 64.75 127 ARG A O 1
#

Radius of gyration: 22.41 Å; chains: 1; bounding box: 35×38×70 Å

pLDDT: mean 88.65, std 5.8, range [64.75, 97.38]

Organism: NCBI:txid1141221